Protein AF-A0A356X3H0-F1 (afdb_monomer)

Mean predicted aligned error: 19.66 Å

Foldseek 3Di:
DDDDPPDDPDDDDDDDDDDDDDDDDDDDDDPPDDDDDDPPPPPPPDDPDVVLVVQLVVLVVVQFNQDQDPVHGHRNWHDPDQWIARPPPGDIDRPD

Sequence (96 aa):
SEEFNTDARSTSANATPDTAESEVAPSMADPSQTAAENPTATQQKAVKSDSYESDYDKAKQMGYTGEACPECGSMTMVRNGTCMKCITCGSTTGCS

Nearest PDB structures (foldseek):
  6om7-assembly1_q  TM=4.637E-01  e=3.129E-01  Homo sapiens
  9e7f-assembly1_Ai  TM=6.842E-01  e=1.477E+00  Pyrobaculum calidifontis JCM 11548

Secondary structure (DSSP, 8-state):
------------------------PPP--------------------SSHHHHHHHHHHHHTT---PPPTTT--S-EEEETTEEEETTT--EE---

Radius of gyration: 30.71 Å; Cα contacts (8 Å, |Δi|>4): 80; chains: 1; bounding box: 80×46×65 Å

Solvent-accessible surface area (backbone atoms only — not comparable to full-atom values): 6723 Å² total; per-residue (Å²): 142,84,81,88,84,80,81,78,86,74,73,88,80,85,83,86,81,82,87,83,87,79,92,77,86,85,79,87,83,83,80,89,75,82,83,88,77,81,81,81,72,80,81,72,78,85,82,84,64,63,62,62,54,53,46,30,50,52,18,44,74,72,64,20,75,27,47,59,35,92,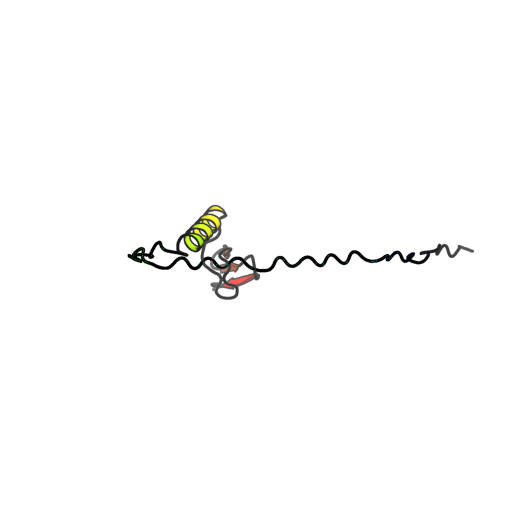88,76,64,46,32,52,22,32,74,65,79,70,23,35,34,30,69,87,83,64,52,74,46,64,80,121

Structure (mmCIF, N/CA/C/O backbone):
data_AF-A0A356X3H0-F1
#
_entry.id   AF-A0A356X3H0-F1
#
loop_
_atom_site.group_PDB
_atom_site.id
_atom_site.type_symbol
_atom_site.label_atom_id
_atom_site.label_alt_id
_atom_site.label_comp_id
_atom_site.label_asym_id
_atom_site.label_entity_id
_atom_site.label_seq_id
_atom_site.pdbx_PDB_ins_code
_atom_site.Cartn_x
_atom_site.Cartn_y
_atom_site.Cartn_z
_atom_site.occupancy
_atom_site.B_iso_or_equiv
_atom_site.auth_seq_id
_atom_s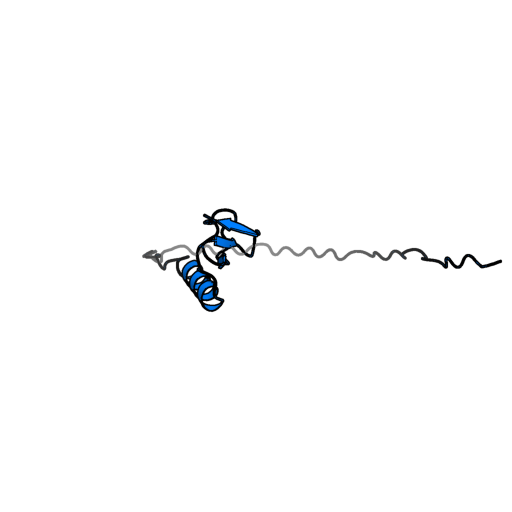ite.auth_comp_id
_atom_site.auth_asym_id
_atom_site.auth_atom_id
_atom_site.pdbx_PDB_model_num
ATOM 1 N N . SER A 1 1 ? 50.256 32.738 -2.290 1.00 57.41 1 SER A N 1
ATOM 2 C CA . SER A 1 1 ? 49.812 33.806 -1.388 1.00 57.41 1 SER A CA 1
ATOM 3 C C . SER A 1 1 ? 48.324 33.936 -1.575 1.00 57.41 1 SER A C 1
ATOM 5 O O . SER A 1 1 ? 47.937 34.647 -2.479 1.00 57.41 1 SER A O 1
ATOM 7 N N . GLU A 1 2 ? 47.527 33.180 -0.826 1.00 56.81 2 GLU A N 1
ATOM 8 C CA . GLU A 1 2 ? 46.061 33.263 -0.824 1.00 56.81 2 GLU A CA 1
ATOM 9 C C . GLU A 1 2 ? 45.580 32.717 0.520 1.00 56.81 2 GLU A C 1
ATOM 11 O O . GLU A 1 2 ? 46.090 31.715 1.024 1.00 56.81 2 GLU A O 1
ATOM 16 N N . GLU A 1 3 ? 44.712 33.493 1.148 1.00 61.09 3 GLU A N 1
ATOM 17 C CA . GLU A 1 3 ? 44.644 33.663 2.590 1.00 61.09 3 GLU A CA 1
ATOM 18 C C . GLU A 1 3 ? 43.531 32.828 3.229 1.00 61.09 3 GLU A C 1
ATOM 20 O O . GLU A 1 3 ? 42.416 32.696 2.724 1.00 61.09 3 GLU A O 1
ATOM 25 N N . PHE A 1 4 ? 43.877 32.263 4.381 1.00 53.88 4 PHE A N 1
ATOM 26 C CA . PHE A 1 4 ? 43.085 31.380 5.223 1.00 53.88 4 PHE A CA 1
ATOM 27 C C . PHE A 1 4 ? 42.012 32.185 5.984 1.00 53.88 4 PHE A C 1
ATOM 29 O O . PHE A 1 4 ? 42.192 32.523 7.149 1.00 53.88 4 PHE A O 1
ATOM 36 N N . ASN A 1 5 ? 40.893 32.518 5.335 1.00 59.66 5 ASN A N 1
ATOM 37 C CA . ASN A 1 5 ? 39.738 33.142 5.996 1.00 59.66 5 ASN A CA 1
ATOM 38 C C . ASN A 1 5 ? 38.813 32.071 6.599 1.00 59.66 5 ASN A C 1
ATOM 40 O O . ASN A 1 5 ? 37.832 31.653 5.988 1.00 59.66 5 ASN A O 1
ATOM 44 N N . THR A 1 6 ? 39.142 31.609 7.807 1.00 62.09 6 THR A N 1
ATOM 45 C CA . THR A 1 6 ? 38.213 30.870 8.680 1.00 62.09 6 THR A CA 1
ATOM 46 C C . THR A 1 6 ? 37.924 31.743 9.897 1.00 62.09 6 THR A C 1
ATOM 48 O O . THR A 1 6 ? 38.607 31.643 10.915 1.00 62.09 6 THR A O 1
ATOM 51 N N . ASP A 1 7 ? 36.947 32.641 9.768 1.00 52.94 7 ASP A N 1
ATOM 52 C CA . ASP A 1 7 ? 36.544 33.543 10.846 1.00 52.94 7 ASP A CA 1
ATOM 53 C C . ASP A 1 7 ? 35.484 32.889 11.756 1.00 52.94 7 ASP A C 1
ATOM 55 O O . ASP A 1 7 ? 34.394 32.501 11.334 1.00 52.94 7 ASP A O 1
ATOM 59 N N . ALA A 1 8 ? 35.899 32.704 13.010 1.00 54.81 8 ALA A N 1
ATOM 60 C CA . ALA A 1 8 ? 35.143 32.820 14.256 1.00 54.81 8 ALA A CA 1
ATOM 61 C C . ALA A 1 8 ? 33.665 32.375 14.292 1.00 54.81 8 ALA A C 1
ATOM 63 O O . ALA A 1 8 ? 32.741 33.185 14.374 1.00 54.81 8 ALA A O 1
ATOM 64 N N . ARG A 1 9 ? 33.423 31.069 14.477 1.00 53.12 9 ARG A N 1
ATOM 65 C CA . ARG A 1 9 ? 32.187 30.617 15.140 1.00 53.12 9 ARG A CA 1
ATOM 66 C C . ARG A 1 9 ? 32.360 30.722 16.659 1.00 53.12 9 ARG A C 1
ATOM 68 O O . ARG A 1 9 ? 32.607 29.731 17.344 1.00 53.12 9 ARG A O 1
ATOM 75 N N . SER A 1 10 ? 32.269 31.954 17.157 1.00 53.41 10 SER A N 1
ATOM 76 C CA . SER A 1 10 ? 32.265 32.289 18.582 1.00 53.41 10 SER A CA 1
ATOM 77 C C . SER A 1 10 ? 31.120 31.582 19.311 1.00 53.41 10 SER A C 1
ATOM 79 O O . SER A 1 10 ? 29.942 31.824 19.063 1.00 53.41 10 SER A O 1
ATOM 81 N N . THR A 1 11 ? 31.533 30.659 20.177 1.00 57.25 11 THR A N 1
ATOM 82 C CA . THR A 1 11 ? 30.953 30.240 21.460 1.00 57.25 11 THR A CA 1
ATOM 83 C C . THR A 1 11 ? 29.512 30.665 21.765 1.00 57.25 11 THR A C 1
ATOM 85 O O . THR A 1 11 ? 29.236 31.827 22.062 1.00 57.25 11 THR A O 1
ATOM 88 N N . SER A 1 12 ? 28.632 29.659 21.817 1.00 55.00 12 SER A N 1
ATOM 89 C CA . SER A 1 12 ? 27.331 29.689 22.490 1.00 55.00 12 SER A CA 1
ATOM 90 C C . SER A 1 12 ? 27.450 30.275 23.896 1.00 55.00 12 SER A C 1
ATOM 92 O O . SER A 1 12 ? 28.053 29.672 24.784 1.00 55.00 12 SER A O 1
ATOM 94 N N . ALA A 1 13 ? 26.841 31.442 24.091 1.00 57.81 13 ALA A N 1
ATOM 95 C CA . ALA A 1 13 ? 26.593 32.005 25.403 1.00 57.81 13 ALA A CA 1
ATOM 96 C C . ALA A 1 13 ? 25.416 31.273 26.062 1.00 57.81 13 ALA A C 1
ATOM 98 O O . ALA A 1 13 ? 24.346 31.096 25.482 1.00 57.81 13 ALA A O 1
ATOM 99 N N . ASN A 1 14 ? 25.694 30.826 27.277 1.00 57.75 14 ASN A N 1
ATOM 100 C CA . ASN A 1 14 ? 24.822 30.168 28.230 1.00 57.75 14 ASN A CA 1
ATOM 101 C C . ASN A 1 14 ? 23.800 31.172 28.796 1.00 57.75 14 ASN A C 1
ATOM 103 O O . ASN A 1 14 ? 24.181 32.294 29.128 1.00 57.75 14 ASN A O 1
ATOM 107 N N . ALA A 1 15 ? 22.534 30.773 28.933 1.00 51.28 15 ALA A N 1
ATOM 108 C CA . ALA A 1 15 ? 21.537 31.506 29.711 1.00 51.28 15 ALA A CA 1
ATOM 109 C C . ALA A 1 15 ? 20.438 30.552 30.210 1.00 51.28 15 ALA A C 1
ATOM 111 O O . ALA A 1 15 ? 19.363 30.447 29.626 1.00 51.28 15 ALA A O 1
ATOM 112 N N . T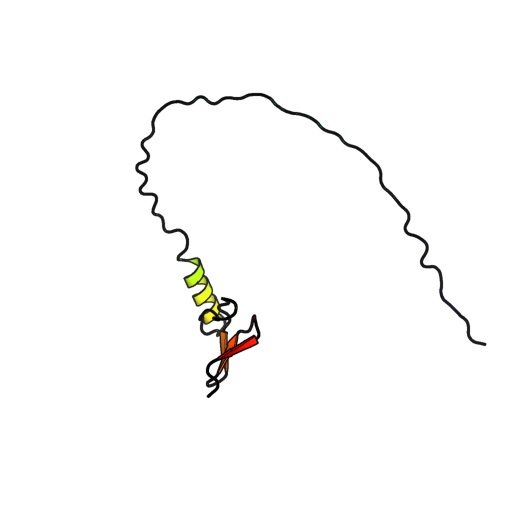HR A 1 16 ? 20.718 29.852 31.308 1.00 48.66 16 THR A N 1
ATOM 113 C CA . THR A 1 16 ? 19.697 29.508 32.311 1.00 48.66 16 THR A CA 1
ATOM 114 C C . THR A 1 16 ? 19.612 30.651 33.320 1.00 48.66 16 THR A C 1
ATOM 116 O O . THR A 1 16 ? 20.653 31.140 33.766 1.00 48.66 16 THR A O 1
ATOM 119 N N . PRO A 1 17 ? 18.403 31.099 33.665 1.00 51.34 17 PRO A N 1
ATOM 120 C CA . PRO A 1 17 ? 17.958 31.022 35.063 1.00 51.34 17 PRO A CA 1
ATOM 121 C C . PRO A 1 17 ? 16.494 30.541 35.145 1.00 51.34 17 PRO A C 1
ATOM 123 O O . PRO A 1 17 ? 15.669 30.897 34.311 1.00 51.34 17 PRO A O 1
ATOM 126 N N . ASP A 1 18 ? 16.192 29.529 35.952 1.00 37.59 18 ASP A N 1
ATOM 127 C CA . ASP A 1 18 ? 15.958 29.574 37.408 1.00 37.59 18 ASP A CA 1
ATOM 128 C C . ASP A 1 18 ? 14.473 29.822 37.740 1.00 37.59 18 ASP A C 1
ATOM 130 O O . ASP A 1 18 ? 13.901 30.857 37.416 1.00 37.59 18 ASP A O 1
ATOM 134 N N . THR A 1 19 ? 13.894 28.802 38.375 1.00 45.09 19 THR A N 1
ATOM 135 C CA . THR A 1 19 ? 12.881 28.865 39.437 1.00 45.09 19 THR A CA 1
ATOM 136 C C . THR A 1 19 ? 11.570 29.613 39.191 1.00 45.09 19 THR A C 1
ATOM 138 O O . THR A 1 19 ? 11.471 30.831 39.297 1.00 45.09 19 THR A O 1
ATOM 141 N N . ALA A 1 20 ? 10.499 28.826 39.090 1.00 50.97 20 ALA A N 1
ATOM 142 C CA . ALA A 1 20 ? 9.253 29.133 39.786 1.00 50.97 20 ALA A CA 1
ATOM 143 C C . ALA A 1 20 ? 8.585 27.818 40.207 1.00 50.97 20 ALA A C 1
ATOM 145 O O . ALA A 1 20 ? 7.817 27.200 39.471 1.00 50.97 20 ALA A O 1
ATOM 146 N N . GLU A 1 21 ? 8.957 27.392 41.407 1.00 55.28 21 GLU A N 1
ATOM 147 C CA . GLU A 1 21 ? 8.171 26.541 42.287 1.00 55.28 21 GLU A CA 1
ATOM 148 C C . GLU A 1 21 ? 6.771 27.157 42.461 1.00 55.28 21 GLU A C 1
ATOM 150 O O . GLU A 1 21 ? 6.628 28.343 42.763 1.00 55.28 21 GLU A O 1
ATOM 155 N N . SER A 1 22 ? 5.723 26.377 42.203 1.00 53.56 22 SER A N 1
ATOM 156 C CA . SER A 1 22 ? 4.360 26.747 42.587 1.00 53.56 22 SER A CA 1
ATOM 157 C C . SER A 1 22 ? 3.581 25.493 42.945 1.00 53.56 22 SER A C 1
ATOM 159 O O . SER A 1 22 ? 2.787 24.932 42.191 1.00 53.56 22 SER A O 1
ATOM 161 N N . GLU A 1 23 ? 3.898 25.030 44.140 1.00 56.38 23 GLU A N 1
ATOM 162 C CA . GLU A 1 23 ? 3.049 24.212 44.978 1.00 56.38 23 GLU A CA 1
ATOM 163 C C . GLU A 1 23 ? 1.750 24.948 45.329 1.00 56.38 23 GLU A C 1
ATOM 165 O O . GLU A 1 23 ? 1.749 25.929 46.064 1.00 56.38 23 GLU A O 1
ATOM 170 N N . VAL A 1 24 ? 0.621 24.433 44.845 1.00 57.09 24 VAL A N 1
ATOM 171 C CA . VAL A 1 24 ? -0.676 24.586 45.514 1.00 57.09 24 VAL A CA 1
ATOM 172 C C . VAL A 1 24 ? -1.520 23.343 45.254 1.00 57.09 24 VAL A C 1
ATOM 174 O O . VAL A 1 24 ? -2.131 23.171 44.201 1.00 57.09 24 VAL A O 1
ATOM 177 N N . ALA A 1 25 ? -1.551 22.461 46.247 1.00 59.56 25 ALA A N 1
ATOM 178 C CA . ALA A 1 25 ? -2.553 21.415 46.361 1.00 59.56 25 ALA A CA 1
ATOM 179 C C . ALA A 1 25 ? -3.840 22.005 46.965 1.00 59.56 25 ALA A C 1
ATOM 181 O O . ALA A 1 25 ? -3.791 22.536 48.076 1.00 59.56 25 ALA A O 1
ATOM 182 N N . PRO A 1 26 ? -5.006 21.863 46.316 1.00 56.03 26 PRO A N 1
ATOM 183 C CA . PRO A 1 26 ? -6.277 21.885 47.018 1.00 56.03 26 PRO A CA 1
ATOM 184 C C . PRO A 1 26 ? -6.696 20.461 47.396 1.00 56.03 26 PRO A C 1
ATOM 186 O O . PRO A 1 26 ? -6.943 19.589 46.564 1.00 56.03 26 PRO A O 1
ATOM 189 N N . SER A 1 27 ? -6.758 20.267 48.707 1.00 51.03 27 SER A N 1
ATOM 190 C CA . SER A 1 27 ? -7.360 19.140 49.400 1.00 51.03 27 SER A CA 1
ATOM 191 C C . SER A 1 27 ? -8.891 19.180 49.261 1.00 51.03 27 SER A C 1
ATOM 193 O O . SER A 1 27 ? -9.492 20.240 49.405 1.00 51.03 27 SER A O 1
ATOM 195 N N . MET A 1 28 ? -9.489 17.999 49.083 1.00 49.88 28 MET A N 1
ATOM 196 C CA . MET A 1 28 ? -10.842 17.607 49.514 1.00 49.88 28 MET A CA 1
ATOM 197 C C . MET A 1 28 ? -12.047 18.286 48.837 1.00 49.88 28 MET A C 1
ATOM 199 O O . MET A 1 28 ? -12.509 19.349 49.242 1.00 49.88 28 MET A O 1
ATOM 203 N N . ALA A 1 29 ? -12.679 17.546 47.927 1.00 54.75 29 ALA A N 1
ATOM 204 C CA . ALA A 1 29 ? -14.135 17.499 47.843 1.00 54.75 29 ALA A CA 1
ATOM 205 C C . ALA A 1 29 ? -14.551 16.077 47.442 1.00 54.75 29 ALA A C 1
ATOM 207 O O . ALA A 1 29 ? -14.297 15.635 46.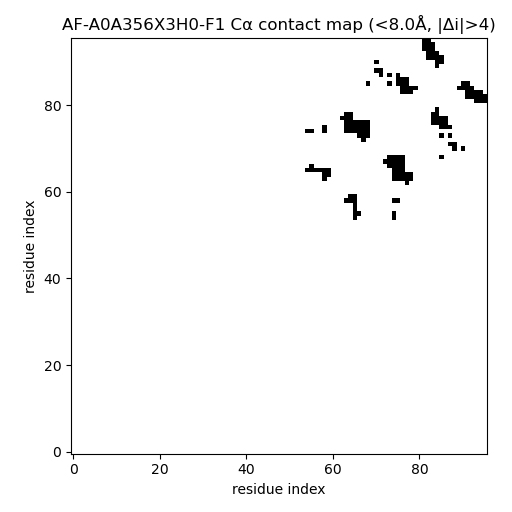325 1.00 54.75 29 ALA A O 1
ATOM 208 N N . ASP A 1 30 ? -15.137 15.366 48.402 1.00 53.25 30 ASP A N 1
ATOM 209 C CA . ASP A 1 30 ? -15.838 14.093 48.251 1.00 53.25 30 ASP A CA 1
ATOM 210 C C . ASP A 1 30 ? -17.259 14.385 47.746 1.00 53.25 30 ASP A C 1
ATOM 212 O O . ASP A 1 30 ? -18.030 1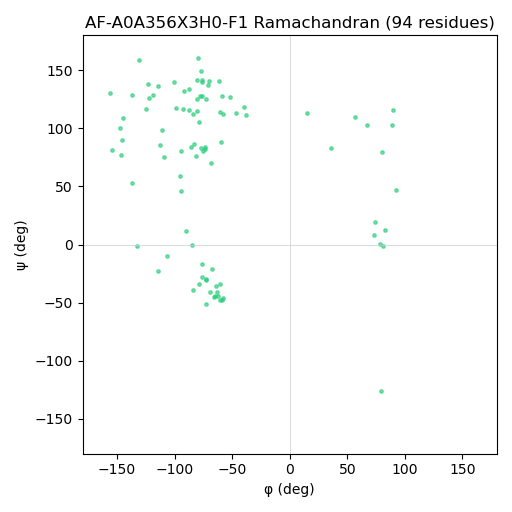5.025 48.465 1.00 53.25 30 ASP A O 1
ATOM 216 N N . PRO A 1 31 ? -17.647 13.961 46.533 1.00 54.47 31 PRO A N 1
ATOM 217 C CA . PRO A 1 31 ? -19.048 13.802 46.209 1.00 54.47 31 PRO A CA 1
ATOM 218 C C . PRO A 1 31 ? -19.445 12.346 46.460 1.00 54.47 31 PRO A C 1
ATOM 220 O O . PRO A 1 31 ? -19.584 11.552 45.531 1.00 54.47 31 PRO A O 1
ATOM 223 N N . SER A 1 32 ? -19.704 12.004 47.722 1.00 52.56 32 SER A N 1
ATOM 224 C CA . SER A 1 32 ? -20.692 10.983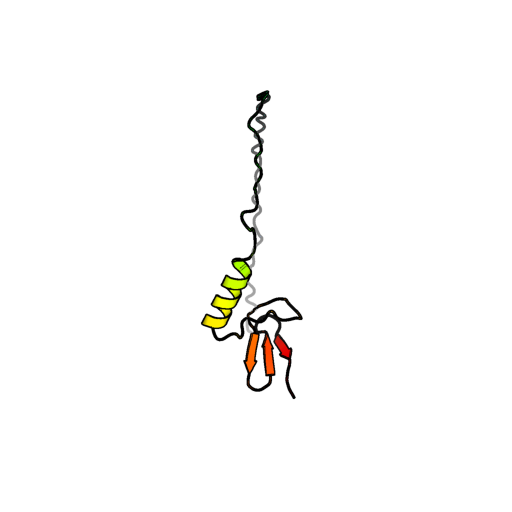 48.062 1.00 52.56 32 SER A CA 1
ATOM 225 C C . SER A 1 32 ? -22.048 11.422 47.511 1.00 52.56 32 SER A C 1
ATOM 227 O O . SER A 1 32 ? -22.838 12.079 48.186 1.00 52.56 32 SER A O 1
ATOM 229 N N . GLN A 1 33 ? -22.322 11.053 46.262 1.00 59.06 33 GLN A N 1
ATOM 230 C CA . GLN A 1 33 ? -23.680 10.928 45.749 1.00 59.06 33 GLN A CA 1
ATOM 231 C C . GLN A 1 33 ? -23.970 9.452 45.511 1.00 59.06 33 GLN A C 1
ATOM 233 O O . GLN A 1 33 ? -23.576 8.836 44.523 1.00 59.06 33 GLN A O 1
ATOM 238 N N . THR A 1 34 ? -24.654 8.899 46.505 1.00 43.81 34 THR A N 1
ATOM 239 C CA . THR A 1 34 ? -25.317 7.605 46.485 1.00 43.81 34 THR A CA 1
ATOM 240 C C . THR A 1 34 ? -26.623 7.699 45.696 1.00 43.81 34 THR A C 1
ATOM 242 O O . THR A 1 34 ? -27.393 8.637 45.877 1.00 43.81 34 THR A O 1
ATOM 245 N N . ALA A 1 35 ? -26.881 6.623 44.950 1.00 46.16 35 ALA A N 1
ATOM 246 C CA . ALA A 1 35 ? -28.167 6.117 44.468 1.00 46.16 35 ALA A CA 1
ATOM 247 C C . ALA A 1 35 ? -28.722 6.619 43.120 1.00 46.16 35 ALA A C 1
ATOM 249 O O . ALA A 1 35 ? -29.442 7.603 43.020 1.00 46.16 35 ALA A O 1
ATOM 250 N N . ALA A 1 36 ? -28.549 5.704 42.160 1.00 54.09 36 ALA A N 1
ATOM 251 C CA . ALA A 1 36 ? -29.637 5.058 41.429 1.00 54.09 36 ALA A CA 1
ATOM 252 C C . ALA A 1 36 ? -30.272 5.837 40.278 1.00 54.09 36 ALA A C 1
ATOM 254 O O . ALA A 1 36 ? -31.424 6.255 40.344 1.00 54.09 36 ALA A O 1
ATOM 255 N N . GLU A 1 37 ? -29.576 5.803 39.144 1.00 52.81 37 GLU A N 1
ATOM 256 C CA . GLU A 1 37 ? -30.224 5.809 37.839 1.00 52.81 37 GLU A CA 1
ATOM 257 C C . GLU A 1 37 ? -29.740 4.589 37.045 1.00 52.81 37 GLU A C 1
ATOM 259 O O . GLU A 1 37 ? -28.557 4.375 36.794 1.00 52.81 37 GLU A O 1
ATOM 264 N N . ASN A 1 38 ? -30.707 3.727 36.762 1.00 57.31 38 ASN A N 1
ATOM 265 C CA . ASN A 1 38 ? -30.657 2.473 36.027 1.00 57.31 38 ASN A CA 1
ATOM 266 C C . ASN A 1 38 ? -29.741 2.522 34.781 1.00 57.31 38 ASN A C 1
ATOM 268 O O . ASN A 1 38 ? -30.073 3.247 33.837 1.00 57.31 38 ASN A O 1
ATOM 272 N N . PRO A 1 39 ? -28.655 1.726 34.674 1.00 52.94 39 PRO A N 1
ATOM 273 C CA . PRO A 1 39 ? -28.008 1.549 33.392 1.00 52.94 39 PRO A CA 1
ATOM 274 C C . PRO A 1 39 ? -28.872 0.582 32.580 1.00 52.94 39 PRO A C 1
ATOM 276 O O . PRO A 1 39 ? -28.566 -0.604 32.463 1.00 52.94 39 PRO A O 1
ATOM 279 N N . THR A 1 40 ? -29.919 1.097 31.932 1.00 45.41 40 THR A N 1
ATOM 280 C CA . THR A 1 40 ? -30.379 0.508 30.669 1.00 45.41 40 THR A CA 1
ATOM 281 C C . THR A 1 40 ? -29.289 0.790 29.638 1.00 45.41 40 THR A C 1
ATOM 283 O O . THR A 1 40 ? -29.402 1.633 28.751 1.00 45.41 40 THR A O 1
ATOM 286 N N . ALA A 1 41 ? -28.162 0.106 29.816 1.00 55.12 41 ALA A N 1
ATOM 287 C CA . ALA A 1 41 ? -27.072 0.033 28.883 1.00 55.12 41 ALA A CA 1
ATOM 288 C C . ALA A 1 41 ? -27.525 -0.866 27.733 1.00 55.12 41 ALA A C 1
ATOM 290 O O . ALA A 1 41 ? -27.176 -2.037 27.651 1.00 55.12 41 ALA A O 1
ATOM 291 N N . THR A 1 42 ? -28.263 -0.286 26.792 1.00 54.09 42 THR A N 1
ATOM 292 C CA . THR A 1 42 ? -28.078 -0.652 25.387 1.00 54.09 42 THR A CA 1
ATOM 293 C C . THR A 1 42 ? -27.122 0.366 24.777 1.00 54.09 42 THR A C 1
ATOM 295 O O . THR A 1 42 ? -27.425 1.093 23.837 1.00 54.09 42 THR A O 1
ATOM 298 N N . GLN A 1 43 ? -25.927 0.430 25.370 1.00 57.47 43 GLN A N 1
ATOM 299 C CA . GLN A 1 43 ? -24.755 0.998 24.729 1.00 57.47 43 GLN A CA 1
ATOM 300 C C . GLN A 1 43 ? -24.275 0.007 23.671 1.00 57.47 43 GLN A C 1
ATOM 302 O O . GLN A 1 43 ? -23.393 -0.806 23.923 1.00 57.47 43 GLN A O 1
ATOM 307 N N . GLN A 1 44 ? -24.869 0.072 22.485 1.00 57.09 44 GLN A N 1
ATOM 308 C CA . GLN A 1 44 ? -24.273 -0.483 21.272 1.00 57.09 44 GLN A CA 1
ATOM 309 C C . GLN A 1 44 ? -24.468 0.504 20.118 1.00 57.09 44 GLN A C 1
ATOM 311 O O . GLN A 1 44 ? -24.976 0.166 19.055 1.00 57.09 44 GLN A O 1
ATOM 316 N N . LYS A 1 45 ? -24.060 1.763 20.323 1.00 53.97 45 LYS A N 1
ATOM 317 C CA . LYS A 1 45 ? -23.768 2.646 19.193 1.00 53.97 45 LYS A CA 1
ATOM 318 C C . LYS A 1 45 ? -22.388 2.248 18.681 1.00 53.97 45 LYS A C 1
ATOM 320 O O . LYS A 1 45 ? -21.388 2.487 19.352 1.00 53.97 45 LYS A O 1
ATOM 325 N N . ALA A 1 46 ? -22.393 1.559 17.544 1.00 58.88 46 ALA A N 1
ATOM 326 C CA . ALA A 1 46 ? -21.239 1.060 16.814 1.00 58.88 46 ALA A CA 1
ATOM 327 C C . ALA A 1 46 ? -20.068 2.054 16.846 1.00 58.88 46 ALA A C 1
ATOM 329 O O . ALA A 1 46 ? -20.128 3.141 16.275 1.00 58.88 46 ALA A O 1
ATOM 330 N N . VAL A 1 47 ? -19.001 1.681 17.545 1.00 58.22 47 VAL A N 1
ATOM 331 C CA . VAL A 1 47 ? -17.712 2.360 17.472 1.00 58.22 47 VAL A CA 1
ATOM 332 C C . VAL A 1 47 ? -16.828 1.544 16.529 1.00 58.22 47 VAL A C 1
ATOM 334 O O . VAL A 1 47 ? -16.504 0.404 16.848 1.00 58.22 47 VAL A O 1
ATOM 337 N N . LYS A 1 48 ? -16.417 2.163 15.408 1.00 52.84 48 LYS A N 1
ATOM 338 C CA . LYS A 1 48 ? -15.384 1.722 14.434 1.00 52.84 48 LYS A CA 1
ATOM 339 C C . LYS A 1 48 ? -15.830 0.896 13.211 1.00 52.84 48 LYS A C 1
ATOM 341 O O . LYS A 1 48 ? -15.155 -0.066 12.859 1.00 52.84 48 LYS A O 1
ATOM 346 N N . SER A 1 49 ? -16.886 1.303 12.509 1.00 53.50 49 SER A N 1
ATOM 347 C CA . SER A 1 49 ? -17.129 0.847 11.121 1.00 53.50 49 SER A CA 1
ATOM 348 C C . SER A 1 49 ? -17.033 1.963 10.073 1.00 53.50 49 SER A C 1
ATOM 350 O O . SER A 1 49 ? -16.681 1.671 8.940 1.00 53.50 49 SER A O 1
ATOM 352 N N . ASP A 1 50 ? -17.216 3.236 10.443 1.00 57.91 50 ASP A N 1
ATOM 353 C CA . ASP A 1 50 ? -17.134 4.349 9.480 1.00 57.91 50 ASP A CA 1
ATOM 354 C C . ASP A 1 50 ? -15.714 4.678 9.006 1.00 57.91 50 ASP A C 1
ATOM 356 O O . ASP A 1 50 ? -15.536 5.164 7.894 1.00 57.91 50 ASP A O 1
ATOM 360 N N . SER A 1 51 ? -14.678 4.451 9.822 1.00 67.06 51 SER A N 1
ATOM 361 C CA . SER A 1 51 ? -13.320 4.883 9.458 1.00 67.06 51 SER A CA 1
ATOM 362 C C . SER A 1 51 ? -12.797 4.125 8.241 1.00 67.06 51 SER A C 1
ATOM 364 O O . SER A 1 51 ? -12.314 4.753 7.306 1.00 67.06 51 SER A O 1
ATOM 366 N N . TYR A 1 52 ? -12.982 2.801 8.207 1.00 73.50 52 TYR A N 1
ATOM 367 C CA . TYR A 1 52 ? -12.510 1.970 7.100 1.00 73.50 52 TYR A CA 1
ATOM 368 C C . TYR A 1 52 ? -13.290 2.233 5.809 1.00 73.50 52 TYR A C 1
ATOM 370 O O . TYR A 1 52 ? -12.676 2.342 4.752 1.00 73.50 52 TYR A O 1
ATOM 378 N N . GLU A 1 53 ? -14.616 2.400 5.890 1.00 78.12 53 GLU A N 1
ATOM 379 C CA . GLU A 1 53 ? -15.421 2.812 4.731 1.00 78.12 53 GLU A CA 1
ATOM 380 C C . GLU A 1 53 ? -14.997 4.199 4.239 1.00 78.12 53 GLU A C 1
ATOM 382 O O . GLU A 1 53 ? -14.742 4.377 3.051 1.00 78.12 53 GLU A O 1
ATOM 387 N N . SER A 1 54 ? -14.785 5.154 5.151 1.00 84.25 54 SER A N 1
ATOM 388 C CA . SER A 1 54 ? -14.337 6.498 4.780 1.00 84.25 54 SER A CA 1
ATOM 389 C C . SER A 1 54 ? -12.948 6.507 4.138 1.00 84.25 54 SER A C 1
ATOM 391 O O . SER A 1 54 ? -12.685 7.311 3.246 1.00 84.25 54 SER A O 1
ATOM 393 N N . ASP A 1 55 ? -12.043 5.635 4.581 1.00 84.12 55 ASP A N 1
ATOM 394 C CA . ASP A 1 55 ? -10.686 5.547 4.049 1.00 84.12 55 ASP A CA 1
ATOM 395 C C . ASP A 1 55 ? -10.660 4.783 2.719 1.00 84.12 55 ASP A C 1
ATOM 397 O O . ASP A 1 55 ? -9.925 5.173 1.809 1.00 84.12 55 ASP A O 1
ATOM 401 N N . TYR A 1 56 ? -11.529 3.780 2.556 1.00 87.88 56 TYR A N 1
ATOM 402 C CA . TYR A 1 56 ? -11.798 3.122 1.278 1.00 87.88 56 TYR A CA 1
ATOM 403 C C . TYR A 1 56 ? -12.348 4.110 0.245 1.00 87.88 56 TYR A C 1
ATOM 405 O O . TYR A 1 56 ? -11.845 4.183 -0.878 1.00 87.88 56 TYR A O 1
ATOM 413 N N . ASP A 1 57 ? -13.337 4.916 0.631 1.00 89.38 57 ASP A N 1
ATOM 414 C CA . ASP A 1 57 ? -13.947 5.910 -0.248 1.00 89.38 57 ASP A CA 1
ATOM 415 C C . ASP A 1 57 ? -12.948 6.997 -0.645 1.00 89.38 57 ASP A C 1
ATOM 417 O O . ASP A 1 57 ? -12.830 7.311 -1.831 1.00 89.38 57 ASP A O 1
ATOM 421 N N . LYS A 1 58 ? -12.156 7.517 0.303 1.00 88.69 58 LYS A N 1
ATOM 422 C CA . LYS A 1 58 ? -11.057 8.453 -0.000 1.00 88.69 58 LYS A CA 1
ATOM 423 C C . LYS A 1 58 ? -10.050 7.832 -0.962 1.00 88.69 58 LYS A C 1
ATOM 425 O O . LYS A 1 58 ? -9.635 8.475 -1.924 1.00 88.69 58 LYS A O 1
ATOM 430 N N . ALA A 1 59 ? -9.645 6.587 -0.718 1.00 90.94 59 ALA A N 1
ATOM 431 C CA . ALA A 1 59 ? -8.705 5.879 -1.575 1.00 90.94 59 ALA A CA 1
ATOM 432 C C . ALA A 1 59 ? -9.251 5.763 -3.006 1.00 90.94 59 ALA A C 1
ATOM 434 O O . ALA A 1 59 ? -8.575 6.145 -3.963 1.00 90.94 59 ALA A O 1
ATOM 435 N N . LYS A 1 60 ? -10.511 5.349 -3.147 1.00 89.12 60 LYS A N 1
ATOM 436 C CA . LYS A 1 60 ? -11.195 5.233 -4.436 1.00 89.12 60 LYS A CA 1
ATOM 437 C C . LYS A 1 60 ? -11.356 6.577 -5.146 1.00 89.12 60 LYS A C 1
ATOM 439 O O . LYS A 1 60 ? -11.127 6.656 -6.352 1.00 89.12 60 LYS A O 1
ATOM 444 N N . GLN A 1 61 ? -11.685 7.643 -4.415 1.00 90.62 61 GLN A N 1
ATOM 445 C CA . GLN A 1 61 ? -11.760 9.012 -4.946 1.00 90.62 61 GLN A CA 1
ATOM 446 C C . GLN A 1 61 ? -10.417 9.496 -5.509 1.00 90.62 61 GLN A C 1
ATOM 448 O O . GLN A 1 61 ? -10.393 10.228 -6.495 1.00 90.62 61 GLN A O 1
ATOM 453 N N . MET A 1 62 ? -9.303 9.066 -4.916 1.00 88.69 62 MET A N 1
ATOM 454 C CA . MET A 1 62 ? -7.948 9.392 -5.371 1.00 88.69 62 MET A CA 1
ATOM 455 C C . MET A 1 62 ? -7.427 8.464 -6.486 1.00 88.69 62 MET A C 1
ATOM 457 O O . MET A 1 62 ? -6.305 8.650 -6.954 1.00 88.69 62 MET A O 1
ATOM 461 N N . GLY A 1 63 ? -8.206 7.468 -6.924 1.00 89.00 63 GLY A N 1
ATOM 462 C CA . GLY A 1 63 ? -7.788 6.498 -7.944 1.00 89.00 63 GLY A CA 1
ATOM 463 C C . GLY A 1 63 ? -6.956 5.324 -7.412 1.00 89.00 63 GLY A C 1
ATOM 464 O O . GLY A 1 63 ? -6.376 4.574 -8.199 1.00 89.00 63 GLY A O 1
ATOM 465 N N . TYR A 1 64 ? -6.908 5.142 -6.092 1.00 92.31 64 TYR A N 1
ATOM 466 C CA . TYR A 1 64 ? -6.440 3.906 -5.471 1.00 92.31 64 TYR A CA 1
ATOM 467 C C . TYR A 1 64 ? -7.546 2.848 -5.511 1.00 92.31 64 TYR A C 1
ATOM 469 O O . TYR A 1 64 ? -8.730 3.146 -5.659 1.00 92.31 64 TYR A O 1
ATOM 477 N N . THR A 1 65 ? -7.170 1.587 -5.363 1.00 88.81 65 THR A N 1
ATOM 478 C CA . THR A 1 65 ? -8.115 0.465 -5.363 1.00 88.81 65 THR A CA 1
ATOM 479 C C . THR A 1 65 ? -8.900 0.344 -4.052 1.00 88.81 65 THR A C 1
ATOM 481 O O . THR A 1 65 ? -9.937 -0.319 -4.017 1.00 88.81 65 THR A O 1
ATOM 484 N N . GLY A 1 66 ? -8.426 0.999 -2.985 1.00 88.56 66 GLY A N 1
ATOM 485 C CA . GLY A 1 66 ? -9.020 0.963 -1.647 1.00 88.56 66 GLY A CA 1
ATOM 486 C C . GLY A 1 66 ? -8.689 -0.301 -0.854 1.00 88.56 66 GLY A C 1
ATOM 487 O O . GLY A 1 66 ? -9.102 -0.435 0.293 1.00 88.56 66 GLY A O 1
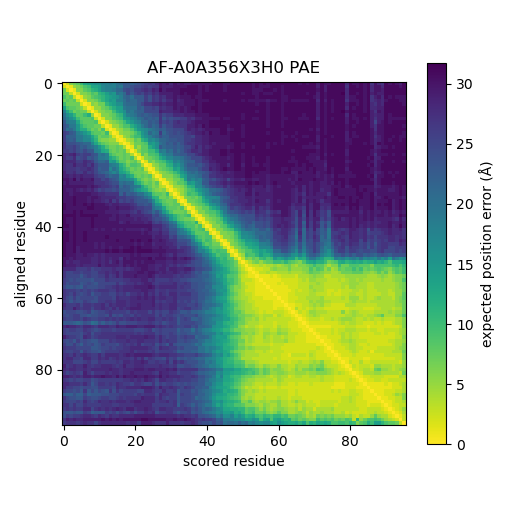ATOM 488 N N . GLU A 1 67 ? -7.920 -1.228 -1.416 1.00 88.25 67 GLU A N 1
ATOM 489 C CA . GLU A 1 67 ? -7.484 -2.406 -0.674 1.00 88.25 67 GLU A CA 1
ATOM 490 C C . GLU A 1 67 ? -6.351 -2.074 0.300 1.00 88.25 67 GLU A C 1
ATOM 492 O O . GLU A 1 67 ? -5.429 -1.310 -0.004 1.00 88.25 67 GLU A O 1
ATOM 497 N N . ALA A 1 68 ? -6.421 -2.671 1.487 1.00 90.31 68 ALA A N 1
ATOM 498 C CA . ALA A 1 68 ? -5.361 -2.558 2.471 1.00 90.31 68 ALA A CA 1
ATOM 499 C C . ALA A 1 68 ? -4.153 -3.396 2.035 1.00 90.31 68 ALA A C 1
ATOM 501 O O . ALA A 1 68 ? -4.260 -4.602 1.814 1.00 90.31 68 ALA A O 1
ATOM 502 N N . CYS A 1 69 ? -2.989 -2.757 1.951 1.00 91.31 69 CYS A N 1
ATOM 503 C CA . CYS A 1 69 ? -1.733 -3.428 1.665 1.00 91.31 69 CYS A CA 1
ATOM 504 C C . CYS A 1 69 ? -1.452 -4.498 2.739 1.00 91.31 69 CYS A C 1
ATOM 506 O O . CYS A 1 69 ? -1.444 -4.156 3.923 1.00 91.31 69 CYS A O 1
ATOM 508 N N . PRO A 1 70 ? -1.163 -5.758 2.368 1.00 89.00 70 PRO A N 1
ATOM 509 C CA . PRO A 1 70 ? -0.920 -6.828 3.339 1.00 89.00 70 PRO A CA 1
ATOM 510 C C . PRO A 1 70 ? 0.375 -6.635 4.143 1.00 89.00 70 PRO A C 1
ATOM 512 O O . PRO A 1 70 ? 0.504 -7.180 5.232 1.00 89.00 70 PRO A O 1
ATOM 515 N N . GLU A 1 71 ? 1.312 -5.836 3.629 1.00 92.12 71 GLU A N 1
ATOM 516 C CA . GLU A 1 71 ? 2.613 -5.595 4.261 1.00 92.12 71 GLU A CA 1
ATOM 517 C C . GLU A 1 71 ? 2.547 -4.495 5.332 1.00 92.12 71 GLU A C 1
ATOM 519 O O . GLU A 1 71 ? 3.189 -4.597 6.373 1.00 92.12 71 GLU A O 1
ATOM 524 N N . CYS A 1 72 ? 1.786 -3.420 5.084 1.00 92.94 72 CYS A N 1
ATOM 525 C CA . CYS A 1 72 ? 1.793 -2.218 5.933 1.00 92.94 72 CYS A CA 1
ATOM 526 C C . CYS A 1 72 ? 0.404 -1.682 6.321 1.00 92.94 72 CYS A C 1
ATOM 528 O O . CYS A 1 72 ? 0.314 -0.665 7.005 1.00 92.94 72 CYS A O 1
ATOM 530 N N . GLY A 1 73 ? -0.685 -2.305 5.864 1.00 90.31 73 GLY A N 1
ATOM 531 C CA . GLY A 1 73 ? -2.064 -1.934 6.204 1.00 90.31 73 GLY A CA 1
ATOM 532 C C . GLY A 1 73 ? -2.588 -0.644 5.561 1.00 90.31 73 GLY A C 1
ATOM 533 O O . GLY A 1 73 ? -3.670 -0.183 5.910 1.00 90.31 73 GLY A O 1
ATOM 534 N N . SER A 1 74 ? -1.850 -0.032 4.632 1.00 91.31 74 SER A N 1
ATOM 535 C CA . SER A 1 74 ? -2.268 1.213 3.966 1.00 91.31 74 SER A CA 1
AT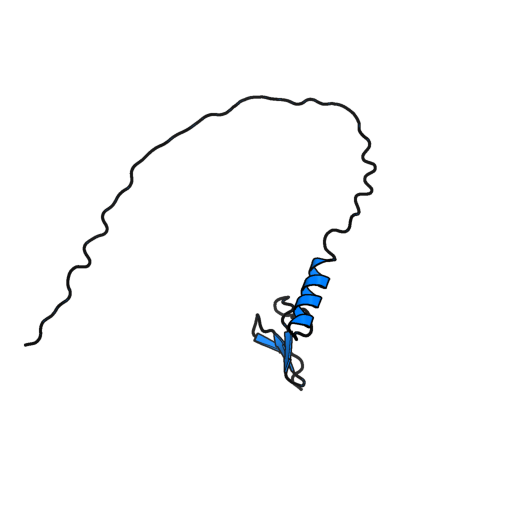OM 536 C C . SER A 1 74 ? -3.256 0.961 2.824 1.00 91.31 74 SER A C 1
ATOM 538 O O . SER A 1 74 ? -3.046 0.038 2.046 1.00 91.31 74 SER A O 1
ATOM 540 N N . MET A 1 75 ? -4.266 1.821 2.655 1.00 91.94 75 MET A N 1
ATOM 541 C CA . MET A 1 75 ? -5.303 1.695 1.605 1.00 91.94 75 MET A CA 1
ATOM 542 C C . MET A 1 75 ? -4.944 2.410 0.284 1.00 91.94 75 MET A C 1
ATOM 544 O O . MET A 1 75 ? -5.771 2.593 -0.605 1.00 91.94 75 MET A O 1
ATOM 548 N N . THR A 1 76 ? -3.688 2.837 0.146 1.00 92.88 76 THR A N 1
ATOM 549 C CA . THR A 1 76 ? -3.140 3.625 -0.971 1.00 92.88 76 THR A CA 1
ATOM 550 C C . THR A 1 76 ? -2.504 2.734 -2.041 1.00 92.88 76 THR A C 1
ATOM 552 O O . THR A 1 76 ? -1.377 2.963 -2.489 1.00 92.88 76 THR A O 1
ATOM 555 N N . MET A 1 77 ? -3.192 1.660 -2.425 1.00 92.81 77 MET A N 1
ATOM 556 C CA . MET A 1 77 ? -2.697 0.724 -3.434 1.00 92.81 77 MET A CA 1
ATOM 557 C C . MET A 1 77 ? -3.182 1.125 -4.838 1.00 92.81 77 MET A C 1
ATOM 559 O O . MET A 1 77 ? -4.349 1.447 -5.032 1.00 92.81 77 MET A O 1
ATOM 563 N N . VAL A 1 78 ? -2.281 1.161 -5.824 1.00 93.62 78 VAL A N 1
ATOM 564 C CA . VAL A 1 78 ? -2.555 1.576 -7.214 1.00 93.62 78 VAL A CA 1
ATOM 565 C C . VAL A 1 78 ? -2.374 0.402 -8.155 1.00 93.62 78 VAL A C 1
ATOM 567 O O . VAL A 1 78 ? -1.355 -0.290 -8.107 1.00 93.62 78 VAL A O 1
ATOM 570 N N . ARG A 1 79 ? -3.295 0.240 -9.103 1.00 91.56 79 ARG A N 1
ATOM 571 C CA . ARG A 1 79 ? -3.155 -0.743 -10.174 1.00 91.56 79 ARG A CA 1
ATOM 572 C C . ARG A 1 79 ? -2.322 -0.190 -11.336 1.00 91.56 79 ARG A C 1
ATOM 574 O O . ARG A 1 79 ? -2.753 0.713 -12.042 1.00 91.56 79 ARG A O 1
ATOM 581 N N . ASN A 1 80 ? -1.134 -0.753 -11.539 1.00 87.25 80 ASN A N 1
ATOM 582 C CA . ASN A 1 80 ? -0.210 -0.437 -12.630 1.00 87.25 80 ASN A CA 1
ATOM 583 C C . ASN A 1 80 ? -0.171 -1.622 -13.611 1.00 87.25 80 ASN A C 1
ATOM 585 O O . ASN A 1 80 ? 0.761 -2.424 -13.607 1.00 87.25 80 ASN A O 1
ATOM 589 N N . GLY A 1 81 ? -1.226 -1.762 -14.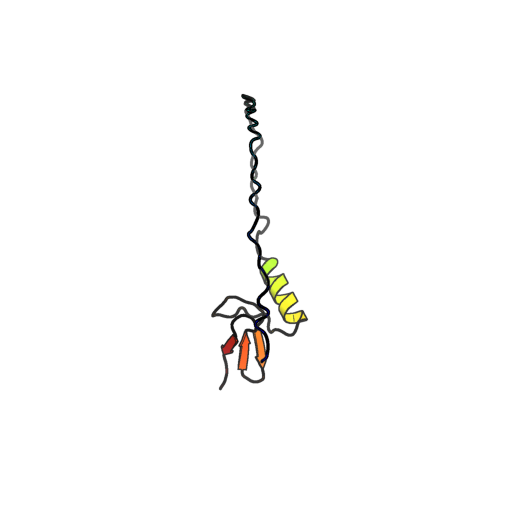419 1.00 88.44 81 GLY A N 1
ATOM 590 C CA . GLY A 1 81 ? -1.407 -2.908 -15.317 1.00 88.44 81 GLY A CA 1
ATOM 591 C C . GLY A 1 81 ? -1.938 -4.143 -14.581 1.00 88.44 81 GLY A C 1
ATOM 592 O O . GLY A 1 81 ? -2.972 -4.078 -13.910 1.00 88.44 81 GLY A O 1
ATOM 593 N N . THR A 1 82 ? -1.252 -5.279 -14.708 1.00 88.12 82 THR A N 1
ATOM 594 C CA . THR A 1 82 ? -1.523 -6.482 -13.898 1.00 88.12 82 THR A CA 1
ATOM 595 C C . THR A 1 82 ? -1.049 -6.319 -12.456 1.00 88.12 82 THR A C 1
ATOM 597 O O . THR A 1 82 ? -1.698 -6.827 -11.546 1.00 88.12 82 THR A O 1
ATOM 600 N N . CYS A 1 83 ? 0.005 -5.529 -12.240 1.00 90.69 83 CYS A N 1
ATOM 601 C CA . CYS A 1 83 ? 0.586 -5.292 -10.928 1.00 90.69 83 CYS A CA 1
ATOM 602 C C . CYS A 1 83 ? -0.232 -4.314 -10.074 1.00 90.69 83 CYS A C 1
ATOM 604 O O . CYS A 1 83 ? -0.811 -3.342 -10.564 1.00 90.69 83 CYS A O 1
ATOM 606 N N . MET A 1 84 ? -0.178 -4.504 -8.762 1.00 91.88 84 MET A N 1
ATOM 607 C CA . MET A 1 84 ? -0.749 -3.622 -7.748 1.00 91.88 84 MET A CA 1
ATOM 608 C C . MET A 1 84 ? 0.393 -3.113 -6.878 1.00 91.88 84 MET A C 1
ATOM 610 O O . MET A 1 84 ? 1.203 -3.907 -6.417 1.00 91.88 84 MET A O 1
ATOM 614 N N . LYS A 1 85 ? 0.499 -1.800 -6.678 1.00 92.44 85 LYS A N 1
ATOM 615 C CA . LYS A 1 85 ? 1.619 -1.154 -5.986 1.00 92.44 85 LYS A CA 1
ATOM 616 C C . LYS A 1 85 ? 1.122 -0.351 -4.797 1.00 92.44 85 LYS A C 1
ATOM 618 O O . LYS A 1 85 ? 0.296 0.538 -4.971 1.00 92.44 85 LYS A O 1
ATOM 623 N N . CYS A 1 86 ? 1.667 -0.598 -3.613 1.00 94.50 86 CYS A N 1
ATOM 624 C CA . CYS A 1 86 ? 1.450 0.267 -2.463 1.00 94.50 86 CYS A CA 1
ATOM 625 C C . CYS A 1 86 ? 2.326 1.517 -2.575 1.00 94.50 86 CYS A C 1
ATOM 627 O O . CYS A 1 86 ? 3.542 1.415 -2.747 1.00 94.50 86 CYS A O 1
ATOM 629 N N . ILE A 1 87 ? 1.724 2.701 -2.456 1.00 92.62 87 ILE A N 1
ATOM 630 C CA . ILE A 1 87 ? 2.487 3.956 -2.478 1.00 92.62 87 ILE A CA 1
ATOM 631 C C . ILE A 1 87 ? 3.208 4.205 -1.149 1.00 92.62 87 ILE A C 1
ATOM 633 O O . ILE A 1 87 ? 4.272 4.815 -1.147 1.00 92.62 87 ILE A O 1
ATOM 637 N N . THR A 1 88 ? 2.680 3.692 -0.034 1.00 92.94 88 THR A N 1
ATOM 638 C CA . THR A 1 88 ? 3.267 3.910 1.296 1.00 92.94 88 THR A CA 1
ATOM 639 C C . THR A 1 88 ? 4.562 3.126 1.506 1.00 92.94 88 THR A C 1
ATOM 641 O O . THR A 1 88 ? 5.562 3.704 1.915 1.00 92.94 88 THR A O 1
ATOM 644 N N . CYS A 1 89 ? 4.561 1.815 1.240 1.00 94.31 89 CYS A N 1
ATOM 645 C CA . CYS A 1 89 ? 5.721 0.946 1.485 1.00 94.31 89 CYS A CA 1
ATOM 646 C C . CYS A 1 89 ? 6.462 0.515 0.209 1.00 94.31 89 CYS A C 1
ATOM 648 O O . CYS A 1 89 ? 7.545 -0.053 0.294 1.00 94.31 89 CYS A O 1
ATOM 650 N N . GLY A 1 90 ? 5.900 0.770 -0.976 1.00 92.06 90 GLY A N 1
ATOM 651 C CA . GLY A 1 90 ? 6.503 0.380 -2.252 1.00 92.06 90 GLY A CA 1
ATOM 652 C C . GLY A 1 90 ? 6.288 -1.083 -2.653 1.00 92.06 90 GLY A C 1
ATOM 653 O O . GLY A 1 90 ? 6.725 -1.464 -3.739 1.00 92.06 90 GLY A O 1
ATOM 654 N N . SER A 1 91 ? 5.604 -1.893 -1.837 1.00 92.56 91 SER A N 1
ATOM 655 C CA . SER A 1 91 ? 5.335 -3.301 -2.146 1.00 92.56 91 SER A CA 1
ATOM 656 C C . SER A 1 91 ? 4.500 -3.452 -3.415 1.00 92.56 91 SER A C 1
ATOM 658 O O . SER A 1 91 ? 3.567 -2.680 -3.651 1.00 92.56 91 SER A O 1
ATOM 660 N N . THR A 1 92 ? 4.825 -4.458 -4.230 1.00 92.06 92 THR A N 1
ATOM 661 C CA . THR A 1 92 ? 4.091 -4.779 -5.459 1.00 92.06 92 THR A CA 1
ATOM 662 C C . THR A 1 92 ? 3.591 -6.217 -5.435 1.00 92.06 92 THR A C 1
ATOM 664 O O . THR A 1 92 ? 4.300 -7.113 -4.985 1.00 92.06 92 THR A O 1
ATOM 667 N N . THR A 1 93 ? 2.358 -6.441 -5.882 1.00 88.00 93 THR A N 1
ATOM 668 C CA . THR A 1 93 ? 1.720 -7.765 -5.941 1.00 88.00 93 THR A CA 1
ATOM 669 C C . THR A 1 93 ? 1.109 -7.975 -7.328 1.00 88.00 93 THR A C 1
ATOM 671 O O . THR A 1 93 ? 0.867 -7.010 -8.054 1.00 88.00 93 THR A O 1
ATOM 674 N N . GLY A 1 94 ? 0.877 -9.228 -7.730 1.00 80.75 94 GLY A N 1
ATOM 675 C CA . GLY A 1 94 ? 0.133 -9.528 -8.964 1.00 80.75 94 GLY A CA 1
ATOM 676 C C . GLY A 1 94 ? 0.886 -9.277 -10.277 1.00 80.75 94 GLY A C 1
ATOM 677 O O . GLY A 1 94 ? 0.263 -9.158 -11.327 1.00 80.75 94 GLY A O 1
ATOM 678 N N . CYS A 1 95 ? 2.217 -9.204 -10.244 1.00 80.38 95 CYS A N 1
ATOM 679 C CA . CYS A 1 95 ? 3.041 -9.127 -11.449 1.00 80.38 95 CYS A CA 1
ATOM 680 C C . CYS A 1 95 ? 3.287 -10.529 -12.032 1.00 80.38 95 CYS A C 1
ATOM 682 O O . CYS A 1 95 ? 4.282 -11.166 -11.695 1.00 80.38 95 CYS A O 1
ATOM 684 N N . SER A 1 96 ? 2.371 -11.016 -12.870 1.00 70.06 96 SER A N 1
ATOM 685 C CA . SER A 1 96 ? 2.545 -12.208 -13.719 1.00 70.06 96 SER A CA 1
ATOM 686 C C . SER A 1 96 ? 2.582 -11.823 -15.188 1.00 70.06 96 SER A C 1
ATOM 688 O O . SER A 1 96 ? 1.713 -10.993 -15.557 1.00 70.06 96 SER A O 1
#

pLDDT: mean 70.53, std 17.98, range [37.59, 94.5]